Protein AF-A0A830EZT6-F1 (afdb_monomer_lite)

Radius of gyration: 17.9 Å; chains: 1; bounding box: 60×22×47 Å

Organism: NCBI:txid932660

Foldseek 3Di:
DDLVVQQVVLQVQLVVQLVVQLVVQLVLDPPPNVCSNVQSNQLSNLRSVLSSQQSSLVVVQVVCVVVVNRDLQSQLSNQLSVQLVVQSVVLLVVLSCCCVPNNVVSSSCSRRVVSVPVNNVSSVVSSVVSVVVVVVVVVVVVD

InterPro domains:
  IPR058460 Domain of unknown function DUF8147 [PF26472] (4-119)

Structure (mmCIF, N/CA/C/O backbone):
data_AF-A0A830EZT6-F1
#
_entry.id   AF-A0A830EZT6-F1
#
loop_
_atom_site.group_PDB
_atom_site.id
_atom_site.type_symbol
_atom_site.label_atom_id
_atom_site.label_alt_id
_atom_site.label_comp_id
_atom_site.label_asym_id
_atom_site.label_entity_id
_atom_site.label_seq_id
_atom_site.pdbx_PDB_ins_code
_atom_site.Cartn_x
_atom_site.Cartn_y
_atom_site.Cartn_z
_atom_site.occupancy
_atom_site.B_iso_or_equiv
_atom_site.auth_seq_id
_atom_site.auth_comp_id
_atom_site.auth_asym_id
_atom_site.auth_atom_id
_atom_site.pdbx_PDB_model_num
ATOM 1 N N . MET A 1 1 ? -3.950 -8.929 20.912 1.00 83.19 1 MET A N 1
ATOM 2 C CA . MET A 1 1 ? -2.485 -9.097 20.987 1.00 83.19 1 MET A CA 1
ATOM 3 C C . MET A 1 1 ? -1.889 -7.907 21.728 1.00 83.19 1 MET A C 1
ATOM 5 O O . MET A 1 1 ? -2.510 -6.847 21.717 1.00 83.19 1 MET A O 1
ATOM 9 N N . ASP A 1 2 ? -0.729 -8.056 22.374 1.00 91.81 2 ASP A N 1
ATOM 10 C CA . ASP A 1 2 ? -0.023 -6.898 22.939 1.00 91.81 2 ASP A CA 1
ATOM 11 C C . ASP A 1 2 ? 0.356 -5.897 21.829 1.00 91.81 2 ASP A C 1
ATOM 13 O O . ASP A 1 2 ? 0.661 -6.284 20.694 1.00 91.81 2 ASP A O 1
ATOM 17 N N . THR A 1 3 ? 0.302 -4.599 22.137 1.00 90.56 3 THR A N 1
ATOM 18 C CA . THR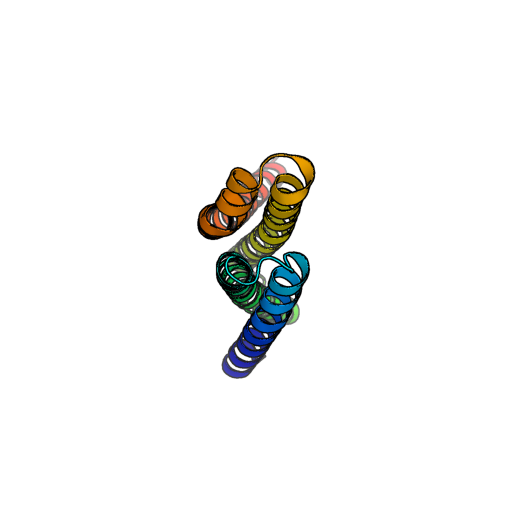 A 1 3 ? 0.538 -3.549 21.136 1.00 90.56 3 THR A CA 1
ATOM 19 C C . THR A 1 3 ? 1.978 -3.571 20.624 1.00 90.56 3 THR A C 1
ATOM 21 O O . THR A 1 3 ? 2.184 -3.369 19.427 1.00 90.56 3 THR A O 1
ATOM 24 N N . HIS A 1 4 ? 2.963 -3.878 21.471 1.00 93.38 4 HIS A N 1
ATOM 25 C CA . HIS A 1 4 ? 4.359 -3.991 21.052 1.00 93.38 4 HIS A CA 1
ATOM 26 C C . HIS A 1 4 ? 4.561 -5.180 20.121 1.00 93.38 4 HIS A C 1
ATOM 28 O O . HIS A 1 4 ? 5.194 -5.027 19.080 1.00 93.38 4 HIS A O 1
ATOM 34 N N . VAL A 1 5 ? 3.945 -6.328 20.421 1.00 94.00 5 VAL A N 1
ATOM 35 C CA . VAL A 1 5 ? 3.988 -7.496 19.525 1.00 94.00 5 VAL A CA 1
ATOM 36 C C . VAL A 1 5 ? 3.393 -7.145 18.160 1.00 94.00 5 VAL A C 1
ATOM 38 O O . VAL A 1 5 ? 3.976 -7.475 17.132 1.00 94.00 5 VAL A O 1
ATOM 41 N N . ARG A 1 6 ? 2.280 -6.400 18.121 1.00 93.50 6 ARG A N 1
ATOM 42 C CA . ARG A 1 6 ? 1.689 -5.935 16.856 1.00 93.50 6 ARG A CA 1
ATOM 43 C C . ARG A 1 6 ? 2.622 -5.026 16.067 1.00 93.50 6 ARG A C 1
ATOM 45 O O . ARG A 1 6 ? 2.732 -5.193 14.857 1.00 93.50 6 ARG A O 1
ATOM 52 N N . ILE A 1 7 ? 3.270 -4.078 16.741 1.00 94.00 7 ILE A N 1
ATOM 53 C CA . ILE A 1 7 ? 4.233 -3.164 16.118 1.00 94.00 7 ILE A CA 1
ATOM 54 C C . ILE A 1 7 ? 5.414 -3.951 15.551 1.00 94.00 7 ILE A C 1
ATOM 56 O O . ILE A 1 7 ? 5.780 -3.730 14.404 1.00 94.00 7 ILE A O 1
ATOM 60 N N . VAL A 1 8 ? 5.971 -4.896 16.313 1.00 95.75 8 VAL A N 1
ATOM 61 C CA . VAL A 1 8 ? 7.095 -5.732 15.869 1.00 95.75 8 VAL A CA 1
ATOM 62 C C . VAL A 1 8 ? 6.703 -6.577 14.661 1.00 95.75 8 VAL A C 1
ATOM 64 O O . VAL A 1 8 ? 7.426 -6.587 13.671 1.00 95.75 8 VAL A O 1
ATOM 67 N N . VAL A 1 9 ? 5.542 -7.238 14.694 1.00 94.69 9 VAL A N 1
ATOM 68 C CA . VAL A 1 9 ? 5.056 -8.033 13.555 1.00 94.69 9 VAL A CA 1
ATOM 69 C C . VAL A 1 9 ? 4.858 -7.152 12.323 1.00 94.69 9 VAL A C 1
ATOM 71 O O . VAL A 1 9 ? 5.318 -7.513 11.243 1.00 94.69 9 VAL A O 1
ATOM 74 N N . ALA A 1 10 ? 4.228 -5.984 12.475 1.00 94.50 10 ALA A N 1
ATOM 75 C CA . ALA A 1 10 ? 4.056 -5.046 11.372 1.00 94.50 10 ALA A CA 1
ATOM 76 C C . ALA A 1 10 ? 5.409 -4.581 10.817 1.00 94.50 10 ALA A C 1
ATOM 78 O O . ALA A 1 10 ? 5.603 -4.584 9.603 1.00 94.50 10 ALA A O 1
ATOM 79 N N . LEU A 1 11 ? 6.364 -4.257 11.696 1.00 95.25 11 LEU A N 1
ATOM 80 C CA . LEU A 1 11 ? 7.714 -3.841 11.324 1.00 95.25 11 LEU A CA 1
ATOM 81 C C . LEU A 1 11 ? 8.432 -4.913 10.504 1.00 95.25 11 LEU A C 1
ATOM 83 O O . LEU A 1 11 ? 8.972 -4.610 9.443 1.00 95.25 11 LEU A O 1
ATOM 87 N N . VAL A 1 12 ? 8.384 -6.166 10.959 1.00 96.00 12 VAL A N 1
ATOM 88 C CA . VAL A 1 12 ? 8.957 -7.310 10.240 1.00 96.00 12 VAL A CA 1
ATOM 89 C C . VAL A 1 12 ? 8.307 -7.461 8.864 1.00 96.00 12 VAL A C 1
ATOM 91 O O . VAL A 1 12 ? 9.020 -7.587 7.872 1.00 96.00 12 VAL A O 1
ATOM 94 N N . PHE A 1 13 ? 6.976 -7.374 8.772 1.00 94.19 13 PHE A N 1
ATOM 95 C CA . PHE A 1 13 ? 6.273 -7.402 7.484 1.00 94.19 13 PHE A CA 1
ATOM 96 C C . PHE A 1 13 ? 6.705 -6.263 6.556 1.00 94.19 13 PHE A C 1
ATOM 98 O O . PHE A 1 13 ? 6.910 -6.496 5.365 1.00 94.19 13 PHE A O 1
ATOM 105 N N . GLY A 1 14 ? 6.881 -5.054 7.091 1.00 94.25 14 GLY A N 1
ATOM 106 C CA . GLY A 1 14 ? 7.406 -3.907 6.355 1.00 94.25 14 GLY A CA 1
ATOM 107 C C . GLY A 1 14 ? 8.796 -4.163 5.786 1.00 94.25 14 GLY A C 1
ATOM 108 O O . GLY A 1 14 ? 9.006 -4.019 4.587 1.00 94.25 14 GLY A O 1
ATOM 109 N N . VAL A 1 15 ? 9.731 -4.612 6.627 1.00 95.44 15 VAL A N 1
ATOM 110 C CA . VAL A 1 15 ? 11.119 -4.908 6.228 1.00 95.44 15 VAL A CA 1
ATOM 111 C C . VAL A 1 15 ? 11.179 -6.019 5.179 1.00 95.44 15 VAL A C 1
ATOM 113 O O . VAL A 1 15 ? 11.880 -5.881 4.178 1.00 95.44 15 VAL A O 1
ATOM 116 N N . VAL A 1 16 ? 10.419 -7.100 5.365 1.00 96.00 16 VAL A N 1
ATOM 117 C CA . VAL A 1 16 ? 10.353 -8.196 4.387 1.00 96.00 16 VAL A CA 1
ATOM 118 C C . VAL A 1 16 ? 9.772 -7.698 3.065 1.00 96.00 16 VAL A C 1
ATOM 120 O O . VAL A 1 16 ? 10.342 -7.964 2.010 1.00 96.00 16 VAL A O 1
ATOM 123 N N . THR A 1 17 ? 8.684 -6.926 3.109 1.00 94.62 17 THR A N 1
ATOM 124 C CA . THR A 1 17 ? 8.062 -6.371 1.898 1.00 94.62 17 THR A CA 1
ATOM 125 C C . THR A 1 17 ? 9.001 -5.406 1.186 1.00 94.62 17 THR A C 1
ATOM 127 O O . THR A 1 17 ? 9.109 -5.474 -0.035 1.00 94.62 17 THR A O 1
ATOM 130 N N . PHE A 1 18 ? 9.722 -4.557 1.924 1.00 94.38 18 PHE A N 1
ATOM 131 C CA . PHE A 1 18 ? 10.754 -3.682 1.373 1.00 94.38 18 PHE A CA 1
ATOM 132 C C . PHE A 1 18 ? 11.805 -4.486 0.610 1.00 94.38 18 PHE A C 1
ATOM 134 O O . PHE A 1 18 ? 12.047 -4.213 -0.563 1.00 94.38 18 PHE A O 1
ATOM 141 N N . ALA A 1 19 ? 12.399 -5.490 1.261 1.00 92.25 19 ALA A N 1
ATOM 142 C CA . ALA A 1 19 ? 13.461 -6.298 0.677 1.00 92.25 19 ALA A CA 1
ATOM 143 C C . ALA A 1 19 ? 12.975 -7.035 -0.578 1.00 92.25 19 ALA A C 1
ATOM 145 O O . ALA A 1 19 ? 13.581 -6.906 -1.637 1.00 92.25 19 ALA A O 1
ATOM 146 N N . VAL A 1 20 ? 11.844 -7.741 -0.486 1.00 93.31 20 VAL A N 1
ATOM 147 C CA . VAL A 1 20 ? 11.279 -8.505 -1.608 1.00 93.31 20 VAL A CA 1
ATOM 148 C C . VAL A 1 20 ? 10.899 -7.584 -2.761 1.00 93.31 20 VAL A C 1
ATOM 150 O O . VAL A 1 20 ? 11.296 -7.836 -3.892 1.00 93.31 20 VAL A O 1
ATOM 153 N N . THR A 1 21 ? 10.169 -6.501 -2.491 1.00 91.12 21 THR A N 1
ATOM 154 C CA . THR A 1 21 ? 9.701 -5.582 -3.538 1.00 91.12 21 THR A CA 1
ATOM 155 C C . THR A 1 21 ? 10.876 -4.896 -4.218 1.00 91.12 21 THR A C 1
ATOM 157 O O . THR A 1 21 ? 10.932 -4.873 -5.442 1.00 91.12 21 THR A O 1
ATOM 160 N N . THR A 1 22 ? 11.841 -4.393 -3.441 1.00 88.50 22 THR A N 1
ATOM 161 C CA . THR A 1 22 ? 13.034 -3.747 -3.999 1.00 88.50 22 THR A CA 1
ATOM 162 C C . THR A 1 22 ? 13.782 -4.727 -4.888 1.00 88.50 22 THR A C 1
ATOM 164 O O . THR A 1 22 ? 14.052 -4.391 -6.031 1.00 88.50 22 THR A O 1
ATOM 167 N N . VAL A 1 23 ? 14.060 -5.948 -4.417 1.00 88.00 23 VAL A N 1
ATOM 168 C CA . VAL A 1 23 ? 14.802 -6.952 -5.195 1.00 88.00 23 VAL A CA 1
ATOM 169 C C . VAL A 1 23 ? 14.044 -7.363 -6.455 1.00 88.00 23 VAL A C 1
ATOM 171 O O . VAL A 1 23 ? 14.632 -7.355 -7.528 1.00 88.00 23 VAL A O 1
ATOM 174 N N . VAL A 1 24 ? 12.751 -7.682 -6.354 1.00 87.75 24 VAL A N 1
ATOM 175 C CA . VAL A 1 24 ? 11.942 -8.130 -7.501 1.00 87.75 24 VAL A CA 1
ATOM 176 C C . VAL A 1 24 ? 11.817 -7.032 -8.554 1.00 87.75 24 VAL A C 1
ATOM 178 O O . VAL A 1 24 ? 11.994 -7.303 -9.738 1.00 87.75 24 VAL A O 1
ATOM 181 N N . VAL A 1 25 ? 11.545 -5.792 -8.139 1.00 84.50 25 VAL A N 1
ATOM 182 C CA . VAL A 1 25 ? 11.438 -4.658 -9.066 1.00 84.50 25 VAL A CA 1
ATOM 183 C C . VAL A 1 25 ? 12.805 -4.319 -9.651 1.00 84.50 25 VAL A C 1
ATOM 185 O O . VAL A 1 25 ? 12.909 -4.123 -10.848 1.00 84.50 25 VAL A O 1
ATOM 188 N N . THR A 1 26 ? 13.873 -4.322 -8.857 1.00 83.75 26 THR A N 1
ATOM 189 C CA . THR A 1 26 ? 15.241 -4.070 -9.349 1.00 83.75 26 THR A CA 1
ATOM 190 C C . THR A 1 26 ? 15.642 -5.125 -10.393 1.00 83.75 26 THR A C 1
ATOM 192 O O . THR A 1 26 ? 16.037 -4.787 -11.510 1.00 83.75 26 THR A O 1
ATOM 195 N N . ALA A 1 27 ? 15.454 -6.410 -10.078 1.00 82.06 27 ALA A N 1
ATOM 196 C CA . ALA A 1 27 ? 15.764 -7.519 -10.980 1.00 82.06 27 ALA A CA 1
ATOM 197 C C . ALA A 1 27 ? 14.908 -7.500 -12.258 1.00 82.06 27 ALA A C 1
ATOM 199 O O . ALA A 1 27 ? 15.394 -7.835 -13.333 1.00 82.06 27 ALA A O 1
ATOM 200 N N . GLY A 1 28 ? 13.647 -7.066 -12.167 1.00 77.88 28 GLY A N 1
ATOM 201 C CA . GLY A 1 28 ? 12.754 -6.956 -13.323 1.00 77.88 28 GLY A CA 1
ATOM 202 C C . GLY A 1 28 ? 13.174 -5.908 -14.362 1.00 77.88 28 GLY A C 1
ATOM 203 O O . GLY A 1 28 ? 12.629 -5.914 -15.462 1.00 77.88 28 GLY A O 1
ATOM 204 N N . PHE A 1 29 ? 14.118 -5.021 -14.030 1.00 73.62 29 PHE A N 1
ATOM 205 C CA . PHE A 1 29 ? 14.565 -3.910 -14.879 1.00 73.62 29 PHE A CA 1
ATOM 206 C C . PHE A 1 29 ? 16.049 -4.027 -15.312 1.00 73.62 29 PHE A C 1
ATOM 208 O O . PHE A 1 29 ? 16.594 -3.103 -15.921 1.00 73.62 29 PHE A O 1
ATOM 215 N N . GLU A 1 30 ? 16.731 -5.148 -15.039 1.00 71.50 30 GLU A N 1
ATOM 216 C CA . GLU A 1 30 ? 18.079 -5.419 -15.577 1.00 71.50 30 GLU A CA 1
ATOM 217 C C . GLU A 1 30 ? 18.037 -5.718 -17.094 1.00 71.50 30 GLU A C 1
ATOM 219 O O . GLU A 1 30 ? 17.125 -6.415 -17.546 1.00 71.50 30 GLU A O 1
ATOM 224 N N . PRO A 1 31 ? 18.985 -5.187 -17.910 1.00 58.38 31 PRO A N 1
ATOM 225 C CA . PRO A 1 31 ? 20.365 -4.809 -17.560 1.00 58.38 31 PRO A CA 1
ATOM 226 C C . PRO A 1 31 ? 20.609 -3.309 -17.276 1.00 58.38 31 PRO A C 1
ATOM 228 O O . PRO A 1 31 ? 21.760 -2.880 -17.219 1.00 58.38 31 PRO A O 1
ATOM 231 N N . GLY A 1 32 ? 19.573 -2.484 -17.092 1.00 58.75 32 GLY A N 1
ATOM 232 C CA . GLY A 1 32 ? 19.714 -1.047 -16.807 1.00 58.75 32 GLY A CA 1
ATOM 233 C C . GLY A 1 32 ? 20.110 -0.741 -15.354 1.00 58.75 32 GLY A C 1
ATOM 234 O O . GLY A 1 32 ? 19.322 -0.140 -14.624 1.00 58.75 32 GLY A O 1
ATOM 235 N N . ILE A 1 33 ? 21.310 -1.149 -14.919 1.00 52.94 33 ILE A N 1
ATOM 236 C CA . ILE A 1 33 ? 21.784 -1.055 -13.515 1.00 52.94 33 ILE A CA 1
ATOM 237 C C . ILE A 1 33 ? 21.688 0.387 -12.969 1.00 52.94 33 ILE A C 1
ATOM 239 O O . ILE A 1 33 ? 21.387 0.602 -11.797 1.00 52.94 33 ILE A O 1
ATOM 243 N N . GLU A 1 34 ? 21.860 1.380 -13.844 1.00 55.69 34 GLU A N 1
ATOM 244 C CA . GLU A 1 34 ? 21.837 2.816 -13.524 1.00 55.69 34 GLU A CA 1
ATOM 245 C C . GLU A 1 34 ? 20.446 3.321 -13.090 1.00 55.69 34 GLU A C 1
ATOM 247 O O . GLU A 1 34 ? 20.338 4.241 -12.282 1.00 55.69 34 GLU A O 1
ATOM 252 N N . PHE A 1 35 ? 19.373 2.685 -13.577 1.00 60.09 35 PHE A N 1
ATOM 253 C CA . PHE A 1 35 ? 17.976 3.052 -13.298 1.00 60.09 35 PHE A CA 1
ATOM 254 C C . PHE A 1 35 ? 17.265 2.067 -12.366 1.00 60.09 35 PHE A C 1
ATOM 256 O O . PHE A 1 35 ? 16.208 2.375 -11.816 1.00 60.09 35 PHE A O 1
ATOM 263 N N . SER A 1 36 ? 17.843 0.887 -12.162 1.00 66.44 36 SER A N 1
ATOM 264 C CA . SER A 1 36 ? 17.199 -0.208 -11.444 1.00 66.44 36 SER A CA 1
ATOM 265 C C . SER A 1 36 ? 16.932 0.127 -9.966 1.00 66.44 36 SER A C 1
ATOM 267 O O . SER A 1 36 ? 15.804 -0.009 -9.491 1.00 66.44 36 SER A O 1
ATOM 269 N N . LEU A 1 37 ? 17.906 0.717 -9.260 1.00 76.19 37 LEU A N 1
ATOM 270 C CA . LEU A 1 37 ? 17.690 1.225 -7.895 1.00 76.19 37 LEU A CA 1
ATOM 271 C C . LEU A 1 37 ? 16.815 2.485 -7.851 1.00 76.19 37 LEU A C 1
ATOM 273 O O . LEU A 1 37 ? 16.098 2.688 -6.870 1.00 76.19 37 LEU A O 1
ATOM 277 N N . LEU A 1 38 ? 16.840 3.311 -8.903 1.00 81.25 38 LEU A N 1
ATOM 278 C CA . LEU A 1 38 ? 16.016 4.521 -8.995 1.00 81.25 38 LEU A CA 1
ATOM 279 C C . LEU A 1 38 ? 14.517 4.185 -9.004 1.00 81.25 38 LEU A C 1
ATOM 281 O O . LEU A 1 38 ? 13.714 4.986 -8.539 1.00 81.25 38 LEU A O 1
ATOM 285 N N . ILE A 1 39 ? 14.146 3.001 -9.495 1.00 82.38 39 ILE A N 1
ATOM 286 C CA . ILE A 1 39 ? 12.760 2.516 -9.537 1.00 82.38 39 ILE A CA 1
ATOM 287 C C . ILE A 1 39 ? 12.493 1.561 -8.370 1.00 82.38 39 ILE A C 1
ATOM 289 O O . ILE A 1 39 ? 11.507 1.712 -7.648 1.00 82.38 39 ILE A O 1
ATOM 293 N N . GLY A 1 40 ? 13.391 0.599 -8.146 1.00 85.75 40 GLY A N 1
ATOM 294 C CA . GLY A 1 40 ? 13.238 -0.429 -7.122 1.00 85.75 40 GLY A CA 1
ATOM 295 C C . GLY A 1 40 ? 13.127 0.139 -5.712 1.00 85.75 40 GLY A C 1
ATOM 296 O O . GLY A 1 40 ? 12.292 -0.326 -4.938 1.00 85.75 40 GLY A O 1
ATOM 297 N N . LEU A 1 41 ? 13.907 1.173 -5.377 1.00 88.94 41 LEU A N 1
ATOM 298 C CA . LEU A 1 41 ? 13.902 1.753 -4.034 1.00 88.94 41 LEU A CA 1
ATOM 299 C C . LEU A 1 41 ? 12.604 2.531 -3.729 1.00 88.94 41 LEU A C 1
ATOM 301 O O . LEU A 1 41 ? 11.983 2.218 -2.712 1.00 88.94 41 LEU A O 1
ATOM 305 N N . PRO A 1 42 ? 12.113 3.471 -4.567 1.00 88.56 42 PRO A N 1
ATOM 306 C CA . PRO A 1 42 ? 10.824 4.129 -4.324 1.00 88.56 42 PRO A CA 1
ATOM 307 C C . PRO A 1 42 ? 9.639 3.161 -4.255 1.00 88.56 42 PRO A C 1
ATOM 309 O O . PRO A 1 42 ? 8.782 3.298 -3.375 1.00 88.56 42 PRO A O 1
ATOM 312 N N . VAL A 1 43 ? 9.602 2.154 -5.136 1.00 92.50 43 VAL A N 1
ATOM 313 C CA . VAL A 1 43 ? 8.542 1.133 -5.126 1.00 92.50 43 VAL A CA 1
ATOM 314 C C . VAL A 1 43 ? 8.655 0.266 -3.870 1.00 92.50 43 VAL A C 1
ATOM 316 O O . VAL A 1 43 ? 7.651 0.010 -3.206 1.00 92.50 43 VAL A O 1
ATOM 319 N N . GLY A 1 44 ? 9.874 -0.110 -3.480 1.00 92.75 44 GLY A N 1
ATOM 320 C CA . GLY A 1 44 ? 10.158 -0.837 -2.246 1.00 92.75 44 GLY A CA 1
ATOM 321 C C . GLY A 1 44 ? 9.723 -0.085 -0.989 1.00 92.75 44 GLY A C 1
ATOM 322 O O . GLY A 1 44 ? 9.063 -0.665 -0.125 1.00 92.75 44 GLY A O 1
ATOM 323 N N . VAL A 1 45 ? 10.033 1.212 -0.889 1.00 94.75 45 VAL A N 1
ATOM 324 C CA . VAL A 1 45 ? 9.587 2.076 0.220 1.00 94.75 45 VAL A CA 1
ATOM 325 C C . VAL A 1 45 ? 8.062 2.168 0.250 1.00 94.75 45 VAL A C 1
ATOM 327 O O . VAL A 1 45 ? 7.458 1.981 1.307 1.00 94.75 45 VAL A O 1
ATOM 330 N N . SER A 1 46 ? 7.428 2.393 -0.901 1.00 95.06 46 SER A N 1
ATOM 331 C CA . SER A 1 46 ? 5.967 2.485 -1.016 1.00 95.06 46 SER A CA 1
ATOM 332 C C . SER A 1 46 ? 5.280 1.180 -0.595 1.00 95.06 46 SER A C 1
ATOM 334 O O . SER A 1 46 ? 4.333 1.196 0.197 1.00 95.06 46 SER A O 1
ATOM 336 N N . GLY A 1 47 ? 5.806 0.037 -1.045 1.00 94.44 47 GLY A N 1
ATOM 337 C CA . GLY A 1 47 ? 5.335 -1.290 -0.649 1.00 94.44 47 GLY A CA 1
ATOM 338 C C . GLY A 1 47 ? 5.526 -1.557 0.845 1.00 94.44 47 GLY A C 1
ATOM 339 O O . GLY A 1 47 ? 4.605 -2.026 1.510 1.00 94.44 47 GLY A O 1
ATOM 340 N N . SER A 1 48 ? 6.681 -1.183 1.402 1.00 96.12 48 SER A N 1
ATOM 341 C CA . SER A 1 48 ? 6.983 -1.296 2.835 1.00 96.12 48 SER A CA 1
ATOM 342 C C . SER A 1 48 ? 6.001 -0.517 3.703 1.00 96.12 48 SER A C 1
ATOM 344 O O . SER A 1 48 ? 5.393 -1.083 4.611 1.00 96.12 48 SER A O 1
ATOM 346 N N . LEU A 1 49 ? 5.785 0.766 3.398 1.00 96.19 49 LEU A N 1
ATOM 347 C CA . LEU A 1 49 ? 4.849 1.619 4.133 1.00 96.19 49 LEU A CA 1
ATOM 348 C C . LEU A 1 49 ? 3.414 1.096 4.035 1.00 96.19 49 LEU A C 1
ATOM 350 O O . LEU A 1 49 ? 2.690 1.079 5.033 1.00 96.19 49 LEU A O 1
ATOM 354 N N . THR A 1 50 ? 3.023 0.602 2.859 1.00 96.44 50 THR A N 1
ATOM 355 C CA . THR A 1 50 ? 1.711 -0.017 2.648 1.00 96.44 50 THR A CA 1
ATOM 356 C C . THR A 1 50 ? 1.553 -1.282 3.490 1.00 96.44 50 THR A C 1
ATOM 358 O O . THR A 1 50 ? 0.547 -1.437 4.183 1.00 96.44 50 THR A O 1
ATOM 361 N N . ALA A 1 51 ? 2.558 -2.160 3.501 1.00 96.12 51 ALA A N 1
ATOM 362 C CA . ALA A 1 51 ? 2.551 -3.382 4.299 1.00 96.12 51 ALA A CA 1
ATOM 363 C C . ALA A 1 51 ? 2.556 -3.094 5.805 1.00 96.12 51 ALA A C 1
ATOM 365 O O . ALA A 1 51 ? 1.795 -3.722 6.541 1.00 96.12 51 A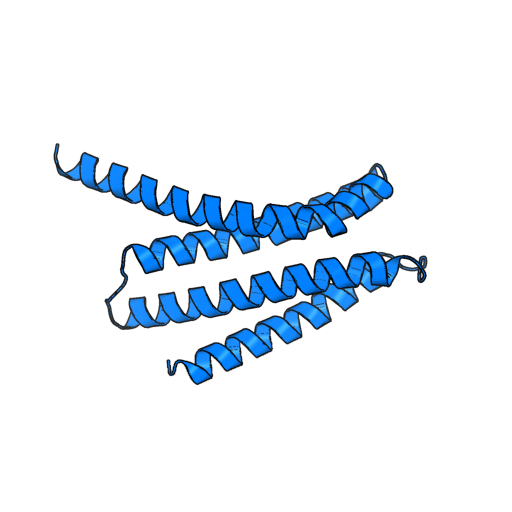LA A O 1
ATOM 366 N N . LEU A 1 52 ? 3.349 -2.122 6.267 1.00 96.31 52 LEU A N 1
ATOM 367 C CA . LEU A 1 52 ? 3.363 -1.653 7.658 1.00 96.31 52 LEU A CA 1
ATOM 368 C C . LEU A 1 52 ? 1.972 -1.198 8.093 1.00 96.31 52 LEU A C 1
ATOM 370 O O . LEU A 1 52 ? 1.439 -1.666 9.101 1.00 96.31 52 LEU A O 1
ATOM 374 N N . PHE A 1 53 ? 1.368 -0.308 7.306 1.00 96.12 53 PHE A N 1
ATOM 375 C CA . PHE A 1 53 ? 0.045 0.225 7.590 1.00 96.12 53 PHE A CA 1
ATOM 376 C C . PHE A 1 53 ? -1.015 -0.881 7.597 1.00 96.12 53 PHE A C 1
ATOM 378 O O . PHE A 1 53 ? -1.759 -1.028 8.572 1.00 96.12 53 PHE A O 1
ATOM 385 N N . ALA A 1 54 ? -1.063 -1.693 6.540 1.00 96.44 54 ALA A N 1
ATOM 386 C CA . ALA A 1 54 ? -2.080 -2.718 6.380 1.00 96.44 54 ALA A CA 1
ATOM 387 C C . ALA A 1 54 ? -1.967 -3.823 7.433 1.00 96.44 54 ALA A C 1
ATOM 389 O O . ALA A 1 54 ? -2.969 -4.175 8.052 1.00 96.44 54 ALA A O 1
ATOM 390 N N . SER A 1 55 ? -0.762 -4.333 7.695 1.00 96.38 55 SER A N 1
ATOM 391 C CA . SER A 1 55 ? -0.542 -5.376 8.703 1.00 96.38 55 SER A CA 1
ATOM 392 C C . SER A 1 55 ? -0.949 -4.905 10.099 1.00 96.38 55 SER A C 1
ATOM 394 O O . SER A 1 55 ? -1.707 -5.599 10.780 1.00 96.38 55 SER A O 1
ATOM 396 N N . TYR A 1 56 ? -0.541 -3.698 10.503 1.00 96.06 56 TYR A N 1
ATOM 397 C CA . TYR A 1 56 ? -0.918 -3.136 11.797 1.00 96.06 56 TYR A CA 1
ATOM 398 C C . TYR A 1 56 ? -2.440 -2.999 11.931 1.00 96.06 56 TYR A C 1
ATOM 400 O O . TYR A 1 56 ? -3.023 -3.440 12.926 1.00 96.06 56 TYR A O 1
ATOM 408 N N . VAL A 1 57 ? -3.097 -2.416 10.925 1.00 95.62 57 VAL A N 1
ATOM 409 C CA . VAL A 1 57 ? -4.544 -2.177 10.952 1.00 95.62 57 VAL A CA 1
ATOM 410 C C . VAL A 1 57 ? -5.335 -3.482 10.926 1.00 95.62 57 VAL A C 1
ATOM 412 O O . VAL A 1 57 ? -6.290 -3.620 11.688 1.00 95.62 57 VAL A O 1
ATOM 415 N N . LEU A 1 58 ? -4.945 -4.449 10.096 1.00 95.25 58 LEU A N 1
ATOM 416 C CA . LEU A 1 58 ? -5.634 -5.736 9.984 1.00 95.25 58 LEU A CA 1
ATOM 417 C C . LEU A 1 58 ? -5.484 -6.572 11.259 1.00 95.25 58 LEU A C 1
ATOM 419 O O . LEU A 1 58 ? -6.464 -7.156 11.722 1.00 95.25 58 LEU A O 1
ATOM 423 N N . LEU A 1 59 ? -4.296 -6.581 11.873 1.00 95.12 59 LEU A N 1
ATOM 424 C CA . LEU A 1 59 ? -4.074 -7.243 13.161 1.00 95.12 59 LEU A CA 1
ATOM 425 C C . LEU A 1 59 ? -4.885 -6.579 14.277 1.00 95.12 59 LEU A C 1
ATOM 427 O O . LEU A 1 59 ? -5.513 -7.268 15.077 1.00 95.12 59 LEU A O 1
ATOM 431 N N . TRP A 1 60 ? -4.930 -5.246 14.307 1.00 93.56 60 TRP A N 1
ATOM 432 C CA . TRP A 1 60 ? -5.747 -4.518 15.276 1.00 93.56 60 TRP A CA 1
ATOM 433 C C . TRP A 1 60 ? -7.247 -4.758 15.072 1.00 93.56 60 TRP A C 1
ATOM 435 O O . TRP A 1 60 ? -7.971 -4.978 16.042 1.00 93.56 60 TRP A O 1
ATOM 445 N N . HIS A 1 61 ? -7.722 -4.769 13.825 1.00 93.25 61 HIS A N 1
ATOM 446 C CA . HIS A 1 61 ? -9.110 -5.097 13.512 1.00 93.25 61 HIS A CA 1
ATOM 447 C C . HIS A 1 61 ? -9.458 -6.522 13.956 1.00 93.25 61 HIS A C 1
ATOM 449 O O . HIS A 1 61 ? -10.498 -6.733 14.574 1.00 93.25 61 HIS A O 1
ATOM 455 N N . ARG A 1 62 ? -8.575 -7.495 13.696 1.00 93.06 62 ARG A N 1
ATOM 456 C CA . ARG A 1 62 ? -8.737 -8.880 14.155 1.00 93.06 62 ARG A CA 1
ATOM 457 C C . ARG A 1 62 ? -8.819 -8.967 15.680 1.00 93.06 62 ARG A C 1
ATOM 459 O O . ARG A 1 62 ? -9.681 -9.680 16.183 1.00 93.06 62 ARG A O 1
ATOM 466 N N . ASP A 1 63 ? -7.960 -8.248 16.401 1.00 91.75 63 ASP A N 1
ATOM 467 C CA . ASP A 1 63 ? -7.994 -8.202 17.868 1.00 91.75 63 ASP A CA 1
ATOM 468 C C . ASP A 1 63 ? -9.338 -7.658 18.385 1.00 91.75 63 ASP A C 1
ATOM 470 O O . ASP A 1 63 ? -9.940 -8.245 19.280 1.00 91.75 63 ASP A O 1
ATOM 474 N N . GLN A 1 64 ? -9.842 -6.573 17.788 1.00 90.38 64 GLN A N 1
ATOM 475 C CA . GLN A 1 64 ? -11.146 -5.997 18.143 1.00 90.38 64 GLN A CA 1
ATOM 476 C C . GLN A 1 64 ? -12.308 -6.932 17.786 1.00 90.38 64 GLN A C 1
ATOM 478 O O . GLN A 1 64 ? -13.272 -7.039 18.537 1.00 90.38 64 GLN A O 1
ATOM 483 N N . ALA A 1 65 ? -12.228 -7.626 16.649 1.00 90.94 65 ALA A N 1
ATOM 484 C CA . ALA A 1 65 ? -13.234 -8.601 16.239 1.00 90.94 65 ALA A CA 1
ATOM 485 C C . ALA A 1 65 ? -13.290 -9.797 17.193 1.00 90.94 65 ALA A C 1
ATOM 487 O O . ALA A 1 65 ? -14.379 -10.202 17.589 1.00 90.94 65 ALA A O 1
ATOM 488 N N . ALA A 1 66 ? -12.133 -10.305 17.623 1.00 90.94 66 ALA A N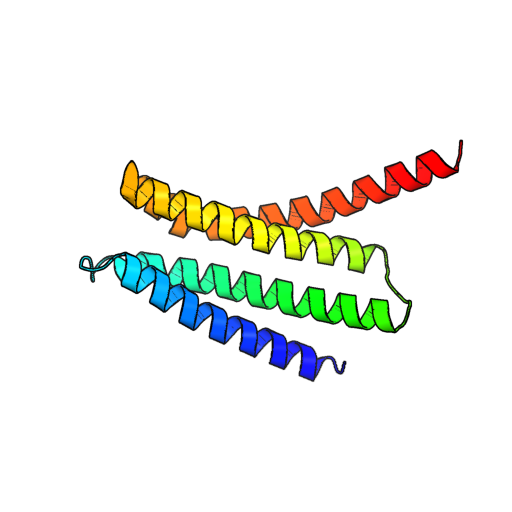 1
ATOM 489 C CA . ALA A 1 66 ? -12.049 -11.378 18.609 1.00 90.94 66 ALA A CA 1
ATOM 490 C C . ALA A 1 66 ? -12.609 -10.963 19.981 1.00 90.94 66 ALA A C 1
ATOM 492 O O . ALA A 1 66 ? -13.187 -11.788 20.681 1.00 90.94 66 ALA A O 1
ATOM 493 N N . ALA A 1 67 ? -12.473 -9.686 20.347 1.00 90.00 67 ALA A N 1
ATOM 494 C CA . ALA A 1 67 ? -13.037 -9.126 21.573 1.00 90.00 67 ALA A CA 1
ATOM 495 C C . ALA A 1 67 ? -14.513 -8.687 21.442 1.00 90.00 67 ALA A C 1
ATOM 497 O O . ALA A 1 67 ? -15.103 -8.247 22.425 1.00 90.00 67 ALA A O 1
ATOM 498 N N . GLY A 1 68 ? -15.121 -8.783 20.252 1.00 88.44 68 GLY A N 1
ATOM 499 C CA . GLY A 1 68 ? -16.497 -8.331 20.003 1.00 88.44 68 GLY A CA 1
ATOM 500 C C . GLY A 1 68 ? -16.679 -6.805 19.993 1.00 88.44 68 GLY A C 1
ATOM 501 O O . GLY A 1 68 ? -17.802 -6.313 20.052 1.00 88.44 68 GLY A O 1
ATOM 502 N N . THR A 1 69 ? -15.594 -6.035 19.900 1.00 87.25 69 THR A N 1
ATOM 503 C CA . THR A 1 69 ? -15.547 -4.573 20.083 1.00 87.25 69 THR A CA 1
ATOM 504 C C . THR A 1 69 ? -15.282 -3.810 18.778 1.00 87.25 69 THR A C 1
ATOM 506 O O . THR A 1 69 ? -14.672 -2.735 18.775 1.00 87.25 69 THR A O 1
ATOM 509 N N . VAL A 1 70 ? -15.725 -4.341 17.630 1.00 85.75 70 VAL A N 1
ATOM 510 C CA . VAL A 1 70 ? -15.496 -3.712 16.315 1.00 85.75 70 VAL A CA 1
ATOM 511 C C . VAL A 1 70 ? -16.233 -2.376 16.215 1.00 85.75 70 VAL A C 1
ATOM 513 O O . VAL A 1 70 ? -17.427 -2.298 15.936 1.00 85.75 70 VAL A O 1
ATOM 516 N N . SER A 1 71 ? -15.492 -1.290 16.418 1.00 85.88 71 SER A N 1
ATOM 517 C CA . SER A 1 71 ? -16.004 0.066 16.233 1.00 85.88 71 SER A CA 1
ATOM 518 C C . SER A 1 71 ? -16.115 0.436 14.749 1.00 85.88 71 SER A C 1
ATOM 520 O O . SER A 1 71 ? -15.371 -0.059 13.900 1.00 85.88 71 SER A O 1
ATOM 522 N N . GLY A 1 72 ? -16.974 1.410 14.426 1.00 86.81 72 GLY A N 1
ATOM 523 C CA . GLY A 1 72 ? -17.054 1.960 13.066 1.00 86.81 72 GLY A CA 1
ATOM 524 C C . GLY A 1 72 ? -15.720 2.536 12.569 1.00 86.81 72 GLY A C 1
ATOM 525 O O . GLY A 1 72 ? -15.423 2.467 11.380 1.00 86.81 72 GLY A O 1
ATOM 526 N N . ARG A 1 73 ? -14.872 3.047 13.473 1.00 88.06 73 ARG A N 1
ATOM 527 C CA . ARG A 1 73 ? -13.510 3.494 13.139 1.00 88.06 73 ARG A CA 1
ATOM 528 C C . ARG A 1 73 ? -12.618 2.328 12.709 1.00 88.06 73 ARG A C 1
ATOM 530 O O . ARG A 1 73 ? -11.856 2.489 11.761 1.00 88.06 73 ARG A O 1
ATOM 537 N N . ALA A 1 74 ? -12.726 1.175 13.371 1.00 90.06 74 ALA A N 1
ATOM 538 C CA . ALA A 1 74 ? -11.962 -0.020 13.017 1.00 90.06 74 ALA A CA 1
ATOM 539 C C . ALA A 1 74 ? -12.325 -0.523 11.612 1.00 90.06 74 ALA A C 1
ATOM 541 O O . ALA A 1 74 ? -11.429 -0.759 10.807 1.00 90.06 74 ALA A O 1
ATOM 542 N N . ALA A 1 75 ? -13.619 -0.571 11.279 1.00 90.94 75 ALA A N 1
ATOM 543 C CA . ALA A 1 75 ? -14.079 -0.947 9.940 1.00 90.94 75 ALA A CA 1
ATOM 544 C C . ALA A 1 75 ? -13.611 0.038 8.848 1.00 90.94 75 ALA A C 1
ATOM 546 O O . ALA A 1 75 ? -13.198 -0.372 7.764 1.00 90.94 75 ALA A O 1
ATOM 547 N N . ARG A 1 76 ? -13.625 1.351 9.131 1.00 92.88 76 ARG A N 1
ATOM 548 C CA . ARG A 1 76 ? -13.120 2.368 8.189 1.00 92.88 76 ARG A CA 1
ATOM 549 C C . ARG A 1 76 ? -11.623 2.241 7.942 1.00 92.88 76 ARG A C 1
ATOM 551 O O . ARG A 1 76 ? -11.190 2.325 6.799 1.00 92.88 76 ARG A O 1
ATOM 558 N N . LEU A 1 77 ? -10.840 2.033 8.999 1.00 93.69 77 LEU A N 1
ATOM 559 C CA . LEU A 1 77 ? -9.398 1.833 8.869 1.00 93.69 77 LEU A CA 1
ATOM 560 C C . LEU A 1 77 ? -9.082 0.537 8.121 1.00 93.69 77 LEU A C 1
ATOM 562 O O . LEU A 1 77 ? -8.202 0.545 7.270 1.00 93.69 77 LEU A O 1
ATOM 566 N N . GLN A 1 78 ? -9.832 -0.541 8.361 1.00 94.56 78 GLN A N 1
ATOM 567 C CA . GLN A 1 78 ? -9.685 -1.777 7.596 1.00 94.56 78 GLN A CA 1
ATOM 568 C C . GLN A 1 78 ? -9.890 -1.542 6.092 1.00 94.56 78 GLN A C 1
ATOM 570 O O . GLN A 1 78 ? -9.072 -1.983 5.290 1.00 94.56 78 GLN A O 1
ATOM 575 N N . LEU A 1 79 ? -10.948 -0.824 5.699 1.00 95.38 79 LEU A N 1
ATOM 576 C CA . LEU A 1 79 ? -11.187 -0.504 4.289 1.00 95.38 79 LEU A CA 1
ATOM 577 C C . LEU A 1 79 ? -10.119 0.431 3.708 1.00 95.38 79 LEU A C 1
ATOM 579 O O . LEU A 1 79 ? -9.726 0.243 2.562 1.00 95.38 79 LEU A O 1
ATOM 583 N N . ALA A 1 80 ? -9.601 1.378 4.493 1.00 96.00 80 ALA A N 1
ATOM 584 C CA . ALA A 1 80 ? -8.461 2.206 4.097 1.00 96.00 80 ALA A CA 1
ATOM 585 C C . ALA A 1 80 ? -7.203 1.364 3.817 1.00 96.00 80 ALA A C 1
ATOM 587 O O . ALA A 1 80 ? -6.547 1.554 2.798 1.00 96.00 80 ALA A O 1
ATOM 588 N N . ALA A 1 81 ? -6.893 0.408 4.697 1.00 95.75 81 ALA A N 1
ATOM 589 C CA . ALA A 1 81 ? -5.769 -0.511 4.534 1.00 95.75 81 ALA A CA 1
ATOM 590 C C . ALA A 1 81 ? -5.916 -1.385 3.285 1.00 95.75 81 ALA A C 1
ATOM 592 O O . ALA A 1 81 ? -4.978 -1.499 2.502 1.00 95.75 81 ALA A O 1
ATOM 593 N N . LEU A 1 82 ? -7.099 -1.962 3.067 1.00 96.94 82 LEU A N 1
ATOM 594 C CA . LEU A 1 82 ? -7.368 -2.779 1.882 1.00 96.94 82 LEU A CA 1
ATOM 595 C C . LEU A 1 82 ? -7.294 -1.960 0.589 1.00 96.94 82 LEU A C 1
ATOM 597 O O . LEU A 1 82 ? -6.742 -2.441 -0.396 1.00 96.94 82 LEU A O 1
ATOM 601 N N . ALA A 1 83 ? -7.808 -0.728 0.597 1.00 96.44 83 ALA A N 1
ATOM 602 C CA . ALA A 1 83 ? -7.736 0.166 -0.554 1.00 96.44 83 ALA A CA 1
ATOM 603 C C . ALA A 1 83 ? -6.287 0.541 -0.896 1.00 96.44 83 ALA A C 1
ATOM 605 O O . ALA A 1 83 ? -5.918 0.477 -2.061 1.00 96.44 83 ALA A O 1
ATOM 606 N N . ALA A 1 84 ? -5.456 0.857 0.103 1.00 96.31 84 ALA A N 1
ATOM 607 C CA . ALA A 1 84 ? -4.037 1.143 -0.110 1.00 96.31 84 ALA A CA 1
ATOM 608 C C . ALA A 1 84 ? -3.278 -0.068 -0.680 1.00 96.31 84 ALA A C 1
ATOM 610 O O . ALA A 1 84 ? -2.479 0.079 -1.597 1.00 96.31 84 ALA A O 1
ATOM 611 N N . VAL A 1 85 ? -3.557 -1.277 -0.178 1.00 97.00 85 VAL A N 1
ATOM 612 C CA . VAL A 1 85 ? -2.958 -2.514 -0.710 1.00 97.00 85 VAL A CA 1
ATOM 613 C C . VAL A 1 85 ? -3.384 -2.752 -2.158 1.00 97.00 85 VAL A C 1
ATOM 615 O O . VAL A 1 85 ? -2.542 -3.051 -3.000 1.00 97.00 85 VAL A O 1
ATOM 618 N N . ALA A 1 86 ? -4.675 -2.609 -2.463 1.00 97.25 86 ALA A N 1
ATOM 619 C CA . ALA A 1 86 ? -5.177 -2.772 -3.824 1.00 97.25 86 ALA A CA 1
ATOM 620 C C . ALA A 1 86 ? -4.559 -1.740 -4.782 1.00 97.25 86 ALA A C 1
ATOM 622 O O . ALA A 1 86 ? -4.096 -2.117 -5.856 1.00 97.25 86 ALA A O 1
ATOM 623 N N . ASP A 1 87 ? -4.499 -0.471 -4.372 1.00 96.56 87 ASP A N 1
ATOM 624 C CA . ASP A 1 87 ? -3.878 0.609 -5.143 1.00 96.56 87 ASP A CA 1
ATOM 625 C C . ASP A 1 87 ? -2.401 0.328 -5.418 1.00 96.56 87 ASP A C 1
ATOM 627 O O . ASP A 1 87 ? -1.9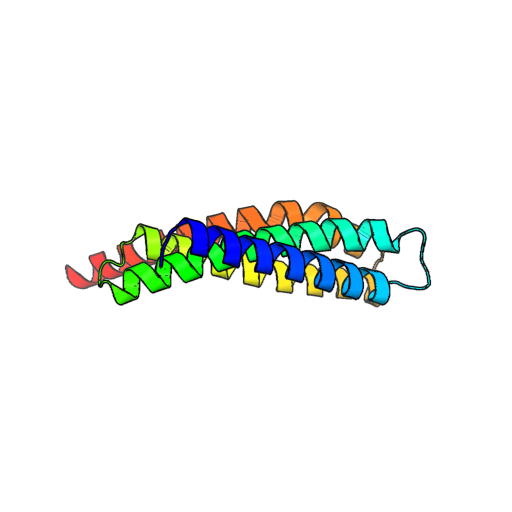82 0.393 -6.570 1.00 96.56 87 ASP A O 1
ATOM 631 N N . PHE A 1 88 ? -1.640 -0.104 -4.405 1.00 95.88 88 PHE A N 1
ATOM 632 C CA . PHE A 1 88 ? -0.238 -0.482 -4.575 1.00 95.88 88 PHE A CA 1
ATOM 633 C C . PHE A 1 88 ? -0.053 -1.494 -5.709 1.00 95.88 88 PHE A C 1
ATOM 635 O O . PHE A 1 88 ? 0.762 -1.274 -6.605 1.00 95.88 88 PHE A O 1
ATOM 642 N N . PHE A 1 89 ? -0.820 -2.587 -5.703 1.00 95.44 89 PHE A N 1
ATOM 643 C CA . PHE A 1 89 ? -0.704 -3.617 -6.735 1.00 95.44 89 PHE A CA 1
ATOM 644 C C . PHE A 1 89 ? -1.149 -3.117 -8.109 1.00 95.44 89 PHE A C 1
ATOM 646 O O . PHE A 1 89 ? -0.467 -3.384 -9.096 1.00 95.44 89 PHE A O 1
ATOM 653 N N . VAL A 1 90 ? -2.262 -2.383 -8.180 1.00 96.62 90 VAL A N 1
ATOM 654 C CA . VAL A 1 90 ? -2.802 -1.864 -9.444 1.00 96.62 90 VAL A CA 1
ATOM 655 C C . VAL A 1 90 ? -1.843 -0.862 -10.079 1.00 96.62 90 VAL A C 1
ATOM 657 O O . VAL A 1 90 ? -1.506 -1.001 -11.252 1.00 96.62 90 VAL A O 1
ATOM 660 N N . VAL A 1 91 ? -1.366 0.118 -9.312 1.00 95.06 91 VAL A N 1
ATOM 661 C CA . VAL A 1 91 ? -0.465 1.168 -9.802 1.00 95.06 91 VAL A CA 1
ATOM 662 C C . VAL A 1 91 ? 0.908 0.592 -10.135 1.00 95.06 91 VAL A C 1
ATOM 664 O O . VAL A 1 91 ? 1.477 0.953 -11.163 1.00 95.06 91 VAL A O 1
ATOM 667 N N . THR A 1 92 ? 1.417 -0.356 -9.340 1.00 92.44 92 THR A N 1
ATOM 668 C CA . THR A 1 92 ? 2.682 -1.037 -9.658 1.00 92.44 92 THR A CA 1
ATOM 669 C C . THR A 1 92 ? 2.564 -1.841 -10.952 1.00 92.44 92 THR A C 1
ATOM 671 O O . THR A 1 92 ? 3.402 -1.699 -11.839 1.00 92.44 92 THR A O 1
ATOM 674 N N . ALA A 1 93 ? 1.505 -2.641 -11.109 1.00 92.69 93 ALA A N 1
ATOM 675 C CA . ALA A 1 93 ? 1.283 -3.416 -12.327 1.00 92.69 93 ALA A CA 1
ATOM 676 C C . ALA A 1 93 ? 1.103 -2.512 -13.556 1.00 92.69 93 ALA A C 1
ATOM 678 O O . ALA A 1 93 ? 1.700 -2.771 -14.599 1.00 92.69 93 ALA A O 1
ATOM 679 N N . ALA A 1 94 ? 0.336 -1.425 -13.425 1.00 93.06 94 ALA A N 1
ATOM 680 C CA . ALA A 1 94 ? 0.159 -0.438 -14.485 1.00 93.06 94 ALA A CA 1
ATOM 681 C C . ALA A 1 94 ? 1.479 0.260 -14.844 1.00 93.06 94 ALA A C 1
ATOM 683 O O . ALA A 1 94 ? 1.784 0.412 -16.021 1.00 93.06 94 ALA A O 1
ATOM 684 N N . GLY A 1 95 ? 2.288 0.639 -13.851 1.00 91.00 95 GLY A N 1
ATOM 685 C CA . GLY A 1 95 ? 3.590 1.267 -14.066 1.00 91.00 95 GLY A CA 1
ATOM 686 C C . GLY A 1 95 ? 4.572 0.351 -14.792 1.00 91.00 95 GLY A C 1
ATOM 687 O O . GLY A 1 95 ? 5.211 0.777 -15.752 1.00 91.00 95 GLY A O 1
ATOM 688 N N . VAL A 1 96 ? 4.629 -0.927 -14.406 1.00 88.50 96 VAL A N 1
ATOM 689 C CA . VAL A 1 96 ? 5.442 -1.944 -15.095 1.00 88.50 96 VAL A CA 1
ATOM 690 C C . VAL A 1 96 ? 4.930 -2.191 -16.519 1.00 88.50 96 VAL A C 1
ATOM 692 O O . VAL A 1 96 ? 5.726 -2.256 -17.455 1.00 88.50 96 VAL A O 1
ATOM 695 N N . ALA A 1 97 ? 3.613 -2.281 -16.719 1.00 90.19 97 ALA A N 1
ATOM 696 C CA . ALA A 1 97 ? 3.025 -2.453 -18.048 1.00 90.19 97 ALA A CA 1
ATOM 697 C C . ALA A 1 97 ? 3.312 -1.251 -18.962 1.00 90.19 97 ALA A C 1
ATOM 699 O O . ALA A 1 97 ? 3.713 -1.435 -20.106 1.00 90.19 97 ALA A O 1
ATOM 700 N N . LEU A 1 98 ? 3.171 -0.021 -18.461 1.00 90.06 98 LEU A N 1
ATOM 701 C CA . LEU A 1 98 ? 3.497 1.190 -19.218 1.00 90.06 98 LEU A CA 1
ATOM 702 C C . LEU A 1 98 ? 4.980 1.249 -19.576 1.00 90.06 98 LEU A C 1
ATOM 704 O O . LEU A 1 98 ? 5.308 1.570 -20.716 1.00 90.06 98 LEU A O 1
ATOM 708 N N . TYR A 1 99 ? 5.856 0.892 -18.633 1.00 86.25 99 TYR A N 1
ATOM 709 C CA . TYR A 1 99 ? 7.294 0.849 -18.872 1.00 86.25 99 TYR A CA 1
ATOM 710 C C . TYR A 1 99 ? 7.668 -0.144 -19.979 1.00 86.25 99 TYR A C 1
ATOM 712 O O . TYR A 1 99 ? 8.490 0.163 -20.836 1.00 86.25 99 TYR A O 1
ATOM 720 N N . THR A 1 100 ? 7.060 -1.333 -19.956 1.00 84.50 100 THR A N 1
ATOM 721 C CA . THR A 1 100 ? 7.407 -2.438 -20.862 1.00 84.50 100 THR A CA 1
ATOM 722 C C . THR A 1 100 ? 6.723 -2.356 -22.226 1.00 84.50 100 THR A C 1
ATOM 724 O O . THR A 1 100 ? 7.297 -2.816 -23.210 1.00 84.50 100 THR A O 1
ATOM 727 N N . LEU A 1 101 ? 5.508 -1.803 -22.301 1.00 89.12 101 LEU A N 1
ATOM 728 C CA . LEU A 1 101 ? 4.653 -1.888 -23.493 1.00 89.12 101 LEU A CA 1
ATOM 729 C C . LEU A 1 101 ? 4.406 -0.552 -24.200 1.00 89.12 101 LEU A C 1
ATOM 731 O O . LEU A 1 101 ? 3.924 -0.567 -25.331 1.00 89.12 101 LEU A O 1
ATOM 735 N N . ALA A 1 102 ? 4.669 0.586 -23.553 1.00 87.06 102 ALA A N 1
ATOM 736 C CA . ALA A 1 102 ? 4.297 1.895 -24.086 1.00 87.06 102 ALA A CA 1
ATOM 737 C C . ALA A 1 102 ? 5.454 2.900 -24.055 1.00 87.06 102 ALA A C 1
ATOM 739 O O . ALA A 1 102 ? 6.073 3.159 -25.084 1.00 87.06 102 ALA A O 1
ATOM 740 N N . ASP A 1 103 ? 5.733 3.478 -22.887 1.00 85.25 103 ASP A N 1
ATOM 741 C CA . ASP A 1 103 ? 6.728 4.530 -22.701 1.00 85.25 103 ASP A CA 1
ATOM 742 C C . ASP A 1 103 ? 7.400 4.362 -21.335 1.00 85.25 103 ASP A C 1
ATOM 744 O O . ASP A 1 103 ? 6.769 4.485 -20.275 1.00 85.25 103 ASP A O 1
ATOM 748 N N . GLY A 1 104 ? 8.710 4.109 -21.372 1.00 82.06 104 GLY A N 1
ATOM 749 C CA . GLY A 1 104 ? 9.538 3.943 -20.184 1.00 82.06 104 GLY A CA 1
ATOM 750 C C . GLY A 1 104 ? 9.450 5.133 -19.226 1.00 82.06 104 GLY A C 1
ATOM 751 O O . GLY A 1 104 ? 9.406 4.942 -18.012 1.00 82.06 104 GLY A O 1
ATOM 752 N N . SER A 1 105 ? 9.354 6.358 -19.749 1.00 85.38 105 SER A N 1
ATOM 753 C CA . SER A 1 105 ? 9.283 7.571 -18.930 1.00 85.38 105 SER A CA 1
ATOM 754 C C . SER A 1 105 ? 7.960 7.683 -18.165 1.00 85.38 105 SER A C 1
ATOM 756 O O . SER A 1 105 ? 7.961 8.029 -16.981 1.00 85.38 105 SER A O 1
ATOM 758 N N . MET A 1 106 ? 6.840 7.305 -18.793 1.00 87.06 106 MET A N 1
ATOM 759 C CA . MET A 1 106 ? 5.527 7.268 -18.144 1.00 87.06 106 MET A CA 1
ATOM 760 C C . MET A 1 106 ? 5.459 6.180 -17.072 1.00 87.06 106 MET A C 1
ATOM 762 O O . MET A 1 106 ? 4.956 6.432 -15.976 1.00 87.06 106 MET A O 1
ATOM 766 N N . GLY A 1 107 ? 5.995 4.990 -17.363 1.00 86.50 107 GLY A N 1
ATOM 767 C CA . GLY A 1 107 ? 6.066 3.897 -16.394 1.00 86.50 107 GLY A CA 1
ATOM 768 C C . GLY A 1 107 ? 6.884 4.274 -15.157 1.00 86.50 107 GLY A C 1
ATOM 769 O O . GLY A 1 107 ? 6.410 4.118 -14.032 1.00 86.50 107 GLY A O 1
ATOM 770 N N . ILE A 1 108 ? 8.070 4.863 -15.351 1.00 87.56 108 ILE A N 1
ATOM 771 C CA . ILE A 1 108 ? 8.912 5.360 -14.251 1.00 87.56 108 ILE A CA 1
ATOM 772 C C . ILE A 1 108 ? 8.195 6.463 -13.470 1.00 87.56 108 ILE A C 1
ATOM 774 O O . ILE A 1 108 ? 8.168 6.418 -12.242 1.00 87.56 108 ILE A O 1
ATOM 778 N N . GLY A 1 109 ? 7.581 7.432 -14.155 1.00 89.00 109 GLY A N 1
ATOM 779 C CA . GLY A 1 109 ? 6.838 8.510 -13.504 1.00 89.00 109 GLY A CA 1
ATOM 780 C C . GLY A 1 109 ? 5.715 7.983 -12.608 1.00 89.00 109 GLY A C 1
ATOM 781 O O . GLY A 1 109 ? 5.574 8.418 -11.464 1.00 89.00 109 GLY A O 1
ATOM 782 N N . LEU A 1 110 ? 4.962 6.989 -13.082 1.00 90.62 110 LEU A N 1
ATOM 783 C CA . LEU A 1 110 ? 3.891 6.373 -12.304 1.00 90.62 110 LEU A CA 1
ATOM 784 C C . LEU A 1 110 ? 4.423 5.599 -11.085 1.00 90.62 110 LEU A C 1
ATOM 786 O O . LEU A 1 110 ? 3.858 5.707 -9.997 1.00 90.62 110 LEU A O 1
ATOM 790 N N . LEU A 1 111 ? 5.526 4.862 -11.234 1.00 89.81 111 LEU A N 1
ATOM 791 C CA . LEU A 1 111 ? 6.122 4.078 -10.147 1.00 89.81 111 LEU A CA 1
ATOM 792 C C . LEU A 1 111 ? 6.831 4.944 -9.094 1.00 89.81 111 LEU A C 1
ATOM 794 O O . LEU A 1 111 ? 6.736 4.664 -7.903 1.00 89.81 111 LEU A O 1
ATOM 798 N N . VAL A 1 112 ? 7.542 5.991 -9.511 1.00 89.69 112 VAL A N 1
ATOM 799 C CA . VAL A 1 112 ? 8.381 6.799 -8.611 1.00 89.69 112 VAL A CA 1
ATOM 800 C C . VAL A 1 112 ? 7.601 7.956 -7.992 1.00 89.69 112 VAL A C 1
ATOM 802 O O . VAL A 1 112 ? 7.747 8.218 -6.800 1.00 89.69 112 VAL A O 1
ATOM 805 N N . ALA A 1 113 ? 6.768 8.646 -8.775 1.00 89.12 113 ALA A N 1
ATOM 806 C CA . ALA A 1 113 ? 5.994 9.797 -8.308 1.00 89.12 113 ALA A CA 1
ATOM 807 C C . ALA A 1 113 ? 4.518 9.459 -8.061 1.00 89.12 113 ALA A C 1
ATOM 809 O O . ALA A 1 113 ? 3.925 9.978 -7.117 1.00 89.12 113 ALA A O 1
ATOM 810 N N . GLY A 1 114 ? 3.927 8.580 -8.875 1.00 89.19 114 GLY A N 1
ATOM 811 C CA . GLY A 1 114 ? 2.524 8.193 -8.737 1.00 89.19 114 GLY A CA 1
ATOM 812 C C . GLY A 1 114 ? 2.250 7.428 -7.444 1.00 89.19 114 GLY A C 1
ATOM 813 O O . GLY A 1 114 ? 1.425 7.876 -6.654 1.00 89.19 114 GLY A O 1
ATOM 814 N N . LEU A 1 115 ? 2.977 6.336 -7.183 1.00 90.81 115 LEU A N 1
ATOM 815 C CA . LEU A 1 115 ? 2.763 5.487 -5.999 1.00 90.81 115 LEU A CA 1
ATOM 816 C C . LEU A 1 115 ? 2.749 6.260 -4.663 1.00 90.81 115 LEU A C 1
ATOM 818 O O . LEU A 1 115 ? 1.782 6.113 -3.912 1.00 90.81 115 LEU A O 1
ATOM 822 N N . PRO A 1 116 ? 3.735 7.125 -4.342 1.00 89.56 116 PRO A N 1
ATOM 823 C CA . PRO A 1 116 ? 3.707 7.893 -3.094 1.00 89.56 116 PRO A CA 1
ATOM 824 C C . PRO A 1 116 ? 2.473 8.792 -2.934 1.00 89.56 116 PRO A C 1
ATOM 826 O O . PRO A 1 116 ? 2.096 9.122 -1.809 1.00 89.56 116 PRO A O 1
ATOM 829 N N . VAL A 1 117 ? 1.848 9.194 -4.044 1.00 92.81 117 VAL A N 1
ATOM 830 C CA . VAL A 1 117 ? 0.676 10.076 -4.067 1.00 92.81 117 VAL A CA 1
ATOM 831 C C . VAL A 1 117 ? -0.627 9.275 -4.064 1.00 92.81 117 VAL A C 1
ATOM 833 O O . VAL A 1 117 ? -1.538 9.604 -3.303 1.00 92.81 117 VAL A O 1
ATOM 836 N N . THR A 1 118 ? -0.741 8.218 -4.871 1.00 92.62 118 THR A N 1
ATOM 837 C CA . THR A 1 118 ? -1.988 7.448 -5.010 1.00 92.62 118 THR A CA 1
ATOM 838 C C . THR A 1 118 ? -2.304 6.634 -3.764 1.00 92.62 118 THR A C 1
ATOM 840 O O . THR A 1 118 ? -3.464 6.579 -3.367 1.00 92.62 118 THR A O 1
ATOM 843 N N . LEU A 1 119 ? -1.294 6.108 -3.066 1.00 93.12 119 LEU A N 1
ATOM 844 C CA . LEU A 1 119 ? -1.483 5.299 -1.860 1.00 93.12 119 LEU A CA 1
ATOM 845 C C . LEU A 1 119 ? -2.241 6.019 -0.731 1.00 93.12 119 LEU A C 1
ATOM 847 O O . LEU A 1 119 ? -3.250 5.484 -0.253 1.00 93.12 119 LEU A O 1
ATOM 851 N N . PRO A 1 120 ? -1.829 7.223 -0.275 1.00 93.38 120 PRO A N 1
ATOM 852 C CA . PRO A 1 120 ? -2.587 7.947 0.740 1.00 93.38 120 PRO A CA 1
ATOM 853 C C . PRO A 1 120 ? -3.971 8.363 0.226 1.00 93.38 120 PRO A C 1
ATOM 855 O O . PRO A 1 120 ? -4.935 8.328 0.990 1.00 93.38 120 PRO A O 1
ATOM 858 N N . LEU A 1 121 ? -4.102 8.695 -1.063 1.00 93.50 121 LEU A N 1
ATOM 859 C CA . LEU A 1 121 ? -5.391 8.987 -1.696 1.00 93.50 121 LEU A CA 1
ATOM 860 C C . LEU A 1 121 ? -6.333 7.777 -1.634 1.00 93.50 121 LEU A C 1
ATOM 862 O O . LEU A 1 121 ? -7.468 7.911 -1.178 1.00 93.50 121 LEU A O 1
ATOM 866 N N . ALA A 1 122 ? -5.859 6.590 -2.002 1.00 93.56 122 ALA A N 1
ATOM 867 C CA . ALA A 1 122 ? -6.611 5.345 -1.931 1.00 93.56 122 ALA A CA 1
ATOM 868 C C . ALA A 1 122 ? -7.006 5.006 -0.490 1.00 93.56 122 ALA A C 1
ATOM 870 O O . ALA A 1 122 ? -8.157 4.646 -0.233 1.00 93.56 122 ALA A O 1
ATOM 871 N N . ALA A 1 123 ? -6.101 5.201 0.474 1.00 92.31 123 ALA A N 1
ATOM 872 C CA . ALA A 1 123 ? -6.407 5.026 1.891 1.00 92.31 123 ALA A CA 1
ATOM 873 C C . ALA A 1 123 ? -7.528 5.974 2.355 1.00 92.31 123 ALA A C 1
ATOM 875 O O . ALA A 1 123 ? -8.472 5.545 3.026 1.00 92.31 123 ALA A O 1
ATOM 876 N N . VAL A 1 124 ? -7.470 7.252 1.965 1.00 94.56 124 VAL A N 1
ATOM 877 C CA . VAL A 1 124 ? -8.512 8.245 2.273 1.00 94.56 124 VAL A CA 1
ATOM 878 C C . VAL A 1 124 ? -9.841 7.858 1.626 1.00 94.56 124 VAL A C 1
ATOM 880 O O . VAL A 1 124 ? -10.874 7.864 2.299 1.00 94.56 124 VAL A O 1
ATOM 883 N N . VAL A 1 125 ? -9.834 7.467 0.351 1.00 93.81 125 VAL A N 1
ATOM 884 C CA . VAL A 1 125 ? -11.038 7.021 -0.364 1.00 93.81 125 VAL A CA 1
ATOM 885 C C . VAL A 1 125 ? -11.650 5.796 0.318 1.00 93.81 125 VAL A C 1
ATOM 887 O O . VAL A 1 125 ? -12.849 5.799 0.604 1.00 93.81 125 VAL A O 1
ATOM 890 N N . GLY A 1 126 ? -10.841 4.793 0.667 1.00 90.94 126 GLY A N 1
ATOM 891 C CA . GLY A 1 126 ? -11.290 3.606 1.399 1.00 90.94 126 GLY A CA 1
ATOM 892 C C . GLY A 1 126 ? -11.892 3.950 2.765 1.00 90.94 126 GLY A C 1
ATOM 893 O O . GLY A 1 126 ? -12.966 3.457 3.123 1.00 90.94 126 GLY A O 1
ATOM 894 N N . TYR A 1 127 ? -11.261 4.871 3.498 1.00 92.38 127 TYR A N 1
ATOM 895 C CA . TYR A 1 127 ? -11.763 5.353 4.784 1.00 92.38 127 TYR A CA 1
ATOM 896 C C . TYR A 1 127 ? -13.127 6.055 4.660 1.00 92.38 127 TYR A C 1
ATOM 898 O O . TYR A 1 127 ? -14.033 5.831 5.473 1.00 92.38 127 TYR A O 1
ATOM 906 N N . LEU A 1 128 ? -13.295 6.908 3.646 1.00 91.50 128 LEU A N 1
ATOM 907 C CA . LEU A 1 128 ? -14.525 7.671 3.420 1.00 91.50 128 LEU A CA 1
ATOM 908 C C . LEU A 1 128 ? -15.665 6.797 2.883 1.00 91.50 128 LEU A C 1
ATOM 910 O O . LEU A 1 128 ? -16.805 6.941 3.336 1.00 91.50 128 LEU A O 1
ATOM 914 N N . ALA A 1 129 ? -15.372 5.860 1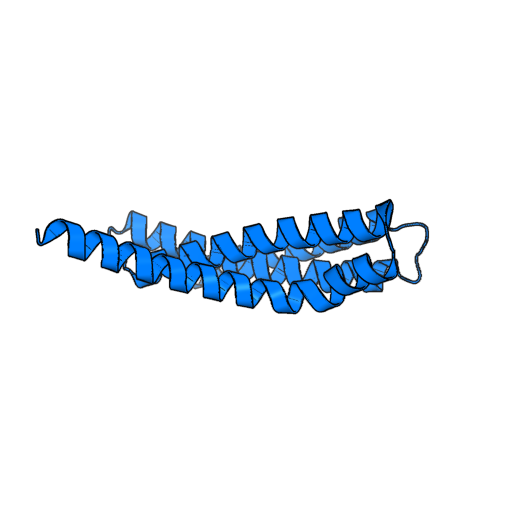.977 1.00 88.94 129 ALA A N 1
ATOM 915 C CA . ALA A 1 129 ? -16.349 4.917 1.427 1.00 88.94 129 ALA A CA 1
ATOM 916 C C . ALA A 1 129 ? -17.006 4.077 2.535 1.00 88.94 129 ALA A C 1
ATOM 918 O O . ALA A 1 129 ? -18.229 3.921 2.580 1.00 88.94 129 ALA A O 1
ATOM 919 N N . ALA A 1 130 ? -16.207 3.637 3.507 1.00 82.81 130 ALA A N 1
ATOM 920 C CA . ALA A 1 130 ? -16.682 2.937 4.695 1.00 82.81 130 ALA A CA 1
ATOM 921 C C . ALA A 1 130 ? -17.632 3.786 5.566 1.00 82.81 130 ALA A C 1
ATOM 923 O O . ALA A 1 130 ? -18.551 3.266 6.201 1.00 82.81 130 ALA A O 1
ATOM 924 N N . GLY A 1 131 ? -17.432 5.107 5.603 1.00 77.62 131 GLY A N 1
ATOM 925 C CA . GLY A 1 131 ? -18.309 6.038 6.310 1.00 77.62 131 GLY A CA 1
ATOM 926 C C . GLY A 1 131 ? -19.668 6.237 5.638 1.00 77.62 131 GLY A C 1
ATOM 927 O O . GLY A 1 131 ? -20.668 6.360 6.347 1.00 77.62 131 GLY A O 1
ATOM 928 N N . ARG A 1 132 ? -19.708 6.236 4.299 1.00 75.56 132 ARG A N 1
ATOM 929 C CA . ARG A 1 132 ? -20.950 6.354 3.513 1.00 75.56 132 ARG A CA 1
ATOM 930 C C . ARG A 1 132 ? -21.816 5.101 3.620 1.00 75.56 132 ARG A C 1
ATOM 932 O O . ARG A 1 132 ? -22.986 5.221 3.967 1.00 75.56 132 ARG A O 1
ATOM 939 N N . ARG A 1 133 ? -21.216 3.913 3.472 1.00 72.94 133 ARG A N 1
ATOM 940 C CA . ARG A 1 133 ? -21.932 2.624 3.527 1.00 72.94 133 ARG A CA 1
ATOM 941 C C . ARG A 1 133 ? -22.713 2.425 4.832 1.00 72.94 133 ARG A C 1
ATOM 943 O O . ARG A 1 133 ? -23.808 1.877 4.824 1.00 72.94 133 ARG A O 1
ATOM 950 N N . ARG A 1 134 ? -22.178 2.915 5.958 1.00 67.88 134 ARG A N 1
ATOM 951 C CA . ARG A 1 134 ? -22.863 2.849 7.259 1.00 67.88 134 ARG A CA 1
ATOM 952 C C . ARG A 1 134 ? -24.062 3.799 7.352 1.00 67.88 134 ARG A C 1
ATOM 954 O O . ARG A 1 134 ? -25.074 3.415 7.916 1.00 67.88 134 ARG A O 1
ATOM 961 N N . ARG A 1 135 ? -23.971 5.013 6.789 1.00 67.12 135 ARG A N 1
ATOM 962 C CA . ARG A 1 135 ? -25.104 5.961 6.770 1.00 67.12 135 ARG A CA 1
ATOM 963 C C . ARG A 1 135 ? -26.264 5.446 5.920 1.00 67.12 135 ARG A C 1
ATOM 965 O O . ARG A 1 135 ? -27.409 5.598 6.320 1.00 67.12 135 ARG A O 1
ATOM 972 N N . GLU A 1 136 ? -25.965 4.823 4.784 1.00 70.19 136 GLU A N 1
ATOM 973 C CA . GLU A 1 136 ? -26.981 4.197 3.928 1.00 70.19 136 GLU A CA 1
ATOM 974 C C . GLU A 1 136 ? -27.676 3.025 4.637 1.00 70.19 136 GLU A C 1
ATOM 976 O O . GLU A 1 136 ? -28.897 2.913 4.595 1.00 70.19 136 GLU A O 1
ATOM 981 N N . GLN A 1 137 ? -26.920 2.187 5.354 1.00 61.84 137 GLN A N 1
ATOM 982 C CA . GLN A 1 137 ? -27.483 1.070 6.123 1.00 61.84 137 GLN A CA 1
ATOM 983 C C . GLN A 1 137 ? -28.315 1.512 7.337 1.00 61.84 137 GLN A C 1
ATOM 985 O O . GLN A 1 137 ? -29.324 0.873 7.629 1.00 61.84 137 GLN A O 1
ATOM 990 N N . ASP A 1 138 ? -27.923 2.587 8.028 1.00 61.84 138 ASP A N 1
ATOM 991 C CA . ASP A 1 138 ? -28.714 3.147 9.132 1.00 61.84 138 ASP A CA 1
ATOM 992 C C . ASP A 1 138 ? -30.027 3.770 8.610 1.00 61.84 138 ASP A C 1
ATOM 994 O O . ASP A 1 138 ? -31.073 3.572 9.221 1.00 61.84 138 ASP A O 1
ATOM 998 N N . GLY A 1 139 ? -30.006 4.439 7.448 1.00 59.22 139 GLY A N 1
ATOM 999 C CA . GLY A 1 139 ? -31.207 5.015 6.823 1.00 59.22 139 GLY A CA 1
ATOM 1000 C C . GLY A 1 139 ? -32.218 3.975 6.319 1.00 59.22 139 GLY A C 1
ATOM 1001 O O . GLY A 1 139 ? -33.422 4.194 6.423 1.00 59.22 139 GLY A O 1
ATOM 1002 N N . LEU A 1 140 ? -31.742 2.820 5.841 1.00 61.22 140 LEU A N 1
ATOM 1003 C CA . LEU A 1 140 ? -32.586 1.693 5.413 1.00 61.22 140 LEU A CA 1
ATOM 1004 C C . LEU A 1 140 ? -33.262 0.944 6.574 1.00 61.22 140 LEU A C 1
ATOM 1006 O O . LEU A 1 140 ? -34.219 0.218 6.342 1.00 61.22 140 LEU A O 1
ATOM 1010 N N . ARG A 1 141 ? -32.767 1.079 7.812 1.00 57.81 141 ARG A N 1
ATOM 1011 C CA . ARG A 1 141 ? -33.366 0.451 9.008 1.00 57.81 141 ARG A CA 1
ATOM 1012 C C . ARG A 1 141 ? -34.427 1.314 9.692 1.00 57.81 141 ARG A C 1
ATOM 1014 O O . ARG A 1 141 ? -35.098 0.827 10.596 1.00 57.81 141 ARG A O 1
ATOM 1021 N N . THR A 1 142 ? -34.537 2.583 9.309 1.00 56.31 142 THR A N 1
ATOM 1022 C CA . THR A 1 142 ? -35.501 3.543 9.870 1.00 56.31 142 THR A CA 1
ATOM 1023 C C . THR A 1 142 ? -36.736 3.769 8.989 1.00 56.31 142 THR A C 1
ATOM 1025 O O . THR A 1 142 ? -37.570 4.598 9.347 1.00 56.31 142 THR A O 1
ATOM 1028 N N . GLN A 1 143 ? -36.850 3.061 7.858 1.00 46.44 143 GLN A N 1
ATOM 1029 C CA . GLN A 1 143 ? -38.076 2.939 7.055 1.00 46.44 143 GLN A CA 1
ATOM 1030 C C . GLN A 1 143 ? -38.754 1.600 7.330 1.00 46.44 143 GLN A C 1
ATOM 1032 O O . GLN A 1 143 ? -40.002 1.583 7.289 1.00 46.44 143 GLN A O 1
#

Secondary structure (DSSP, 8-state):
--HHHHHH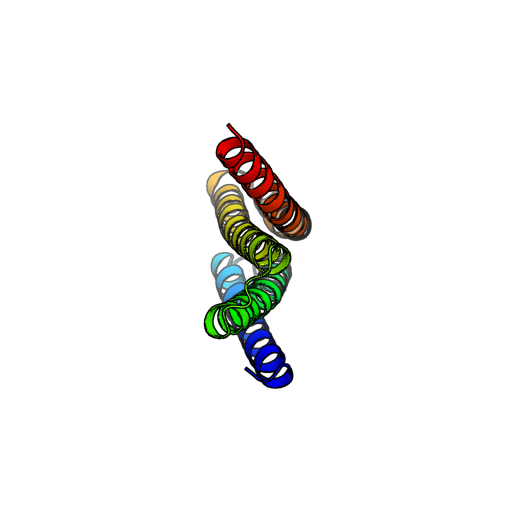HHHHHHHHHHHHHHHHHHHTTTT-HHHHHHHHHHHHHHHHHHHHHHHHHHHHHHHHHHTT---HHHHHHHHHHHHHHHHHHHHHHHHHHHHHHT-HHHHHHIIIIIHHHHHHHHHHHHHHHHHHHHHHHHHHT--

pLDDT: mean 87.3, std 11.1, range [46.44, 97.25]

Sequence (143 aa):
MDTHVRIVVALVFGVVTFAVTTVVVTAGFEPGIEFSLLIGLPVGVSGSLTALFASYVLLWHRDQAAAGTVSGRAARLQLAALAAVADFFVVTAAGVALYTLADGSMGIGLLVAGLPVTLPLAAVVGYLAAGRRRREQDGLRTQ